Protein AF-A0A661GTE7-F1 (afdb_monomer_lite)

Sequence (43 aa):
HPDPDKALCDGPSALKLSLLEPFLQQVKAVDDLIKQMPPLDTA

Radius of gyration: 16.46 Å; chains: 1; bounding box: 29×14×47 Å

Structure (mmCIF, N/CA/C/O backbone):
data_AF-A0A661GTE7-F1
#
_entry.id   AF-A0A661GTE7-F1
#
loop_
_atom_site.group_PDB
_atom_site.id
_atom_site.type_symbol
_atom_site.label_atom_id
_atom_site.label_alt_id
_atom_site.label_comp_id
_atom_site.label_asym_id
_atom_site.label_entity_id
_atom_site.label_seq_id
_atom_site.pdbx_PDB_ins_code
_atom_site.Cartn_x
_atom_site.Cartn_y
_atom_site.Cartn_z
_atom_site.occupancy
_atom_site.B_iso_or_equiv
_atom_site.auth_seq_id
_atom_site.auth_comp_id
_atom_site.auth_asym_id
_atom_site.auth_atom_id
_atom_site.pdbx_PDB_model_num
ATOM 1 N N . HIS A 1 1 ? 7.259 1.058 -11.808 1.00 97.44 1 HIS A N 1
ATOM 2 C CA . HIS A 1 1 ? 7.653 1.060 -13.242 1.00 97.44 1 HIS A CA 1
ATOM 3 C C . HIS A 1 1 ? 7.287 -0.293 -13.867 1.00 97.44 1 HIS A C 1
ATOM 5 O O . HIS A 1 1 ? 7.266 -1.264 -13.112 1.00 97.44 1 HIS A O 1
ATOM 11 N N . PRO A 1 2 ? 6.967 -0.411 -15.175 1.00 98.00 2 PRO A N 1
ATOM 12 C CA . PRO A 1 2 ? 6.719 -1.717 -15.808 1.00 98.00 2 PRO A CA 1
ATOM 13 C C . PRO A 1 2 ? 7.896 -2.694 -15.658 1.00 98.00 2 PRO A C 1
ATOM 15 O O . PRO A 1 2 ? 7.686 -3.874 -15.404 1.00 98.00 2 PRO A O 1
ATOM 18 N N . ASP A 1 3 ? 9.122 -2.171 -15.737 1.00 98.06 3 ASP A N 1
ATOM 19 C CA . ASP A 1 3 ? 10.381 -2.913 -15.591 1.00 98.06 3 ASP A CA 1
ATOM 20 C C . ASP A 1 3 ? 11.368 -2.126 -14.699 1.00 98.06 3 ASP A C 1
ATOM 22 O O . ASP A 1 3 ? 12.050 -1.236 -15.212 1.00 98.06 3 ASP A O 1
ATOM 26 N N . PRO A 1 4 ? 11.375 -2.322 -13.365 1.00 98.38 4 PRO A N 1
ATOM 27 C CA . PRO A 1 4 ? 12.172 -1.517 -12.429 1.00 98.38 4 PRO A CA 1
ATOM 28 C C . PRO A 1 4 ? 13.663 -1.411 -12.772 1.00 98.38 4 PRO A C 1
ATOM 30 O O . PRO A 1 4 ? 14.239 -0.344 -12.582 1.00 98.38 4 PRO A O 1
ATOM 33 N N . ASP A 1 5 ? 14.252 -2.448 -13.373 1.00 98.06 5 ASP A N 1
ATOM 34 C CA . ASP A 1 5 ? 15.674 -2.482 -13.744 1.00 98.06 5 ASP A CA 1
ATOM 35 C C . ASP A 1 5 ? 16.026 -1.497 -14.874 1.00 98.06 5 ASP A C 1
ATOM 37 O O . ASP A 1 5 ? 17.189 -1.147 -15.064 1.00 98.06 5 ASP A O 1
ATOM 41 N N . LYS A 1 6 ? 15.020 -1.018 -15.620 1.00 98.25 6 LYS A N 1
ATOM 42 C CA . LYS A 1 6 ? 15.168 -0.008 -16.683 1.00 98.25 6 LYS A CA 1
ATOM 43 C C . LYS A 1 6 ? 14.739 1.397 -16.265 1.00 98.25 6 LYS A C 1
ATOM 45 O O . LYS A 1 6 ? 14.697 2.292 -17.110 1.00 98.25 6 LYS A O 1
ATOM 50 N N . ALA A 1 7 ? 14.362 1.606 -15.006 1.00 98.00 7 ALA A N 1
ATOM 51 C CA . ALA A 1 7 ? 14.015 2.942 -14.540 1.00 98.00 7 ALA A CA 1
ATOM 52 C C . ALA A 1 7 ? 15.251 3.861 -14.591 1.00 98.00 7 ALA A C 1
ATOM 54 O O . ALA A 1 7 ? 16.336 3.474 -14.164 1.00 98.00 7 ALA A O 1
ATOM 55 N N . LEU A 1 8 ? 15.084 5.090 -15.093 1.00 98.19 8 LEU A N 1
ATOM 56 C CA . LEU A 1 8 ? 16.182 6.062 -15.229 1.00 98.19 8 LEU A CA 1
ATOM 57 C C . LEU A 1 8 ? 16.731 6.555 -13.877 1.00 98.19 8 LEU A C 1
ATOM 59 O O . LEU A 1 8 ? 17.851 7.049 -13.812 1.00 98.19 8 LEU A O 1
ATOM 63 N N . CYS A 1 9 ? 15.935 6.441 -12.813 1.00 97.94 9 CYS A N 1
ATOM 64 C CA . CYS A 1 9 ? 16.282 6.778 -11.436 1.00 97.94 9 CYS A CA 1
ATOM 65 C C . CYS A 1 9 ? 15.456 5.890 -10.489 1.00 97.94 9 CYS A C 1
ATOM 67 O O . CYS A 1 9 ? 14.332 5.516 -10.831 1.00 97.94 9 CYS A O 1
ATOM 69 N N . ASP A 1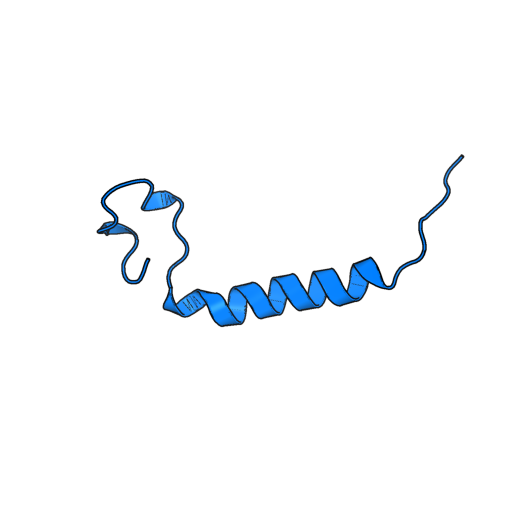 10 ? 16.017 5.539 -9.328 1.00 97.88 10 ASP A N 1
ATOM 70 C CA . ASP A 1 10 ? 15.360 4.813 -8.223 1.00 97.88 10 ASP A CA 1
ATOM 71 C C . ASP A 1 10 ? 14.684 3.470 -8.574 1.00 97.88 10 ASP A C 1
ATOM 73 O O . ASP A 1 10 ? 13.773 3.011 -7.881 1.00 97.88 10 ASP A O 1
ATOM 77 N N . GLY A 1 11 ? 15.166 2.788 -9.618 1.00 98.12 11 GLY A N 1
ATOM 78 C CA . GLY A 1 11 ? 14.707 1.453 -10.023 1.00 98.12 11 GLY A CA 1
ATOM 79 C C . GLY A 1 11 ? 14.681 0.404 -8.902 1.00 98.12 11 GLY A C 1
ATOM 80 O O . GLY A 1 11 ? 13.640 -0.229 -8.725 1.00 98.12 11 GLY A O 1
ATOM 81 N N . PRO A 1 12 ? 15.745 0.254 -8.084 1.00 98.12 12 PRO A N 1
ATOM 82 C CA . PRO A 1 12 ? 15.776 -0.721 -6.988 1.00 98.12 12 PRO A CA 1
ATOM 83 C C . PRO A 1 12 ? 14.668 -0.546 -5.937 1.00 98.12 12 PRO A C 1
ATOM 85 O O . PRO A 1 12 ? 14.301 -1.512 -5.272 1.00 98.12 12 PRO A O 1
ATOM 88 N N . SER A 1 13 ? 14.118 0.664 -5.804 1.00 98.00 13 SER A N 1
ATOM 89 C CA . SER A 1 13 ? 13.028 0.980 -4.871 1.00 98.00 13 SER A CA 1
ATOM 90 C C . SER A 1 13 ? 11.646 0.962 -5.540 1.00 98.00 13 SER A C 1
ATOM 92 O O . SER A 1 13 ? 10.626 1.104 -4.864 1.00 98.00 13 SER A O 1
ATOM 94 N N . ALA A 1 14 ? 11.575 0.813 -6.867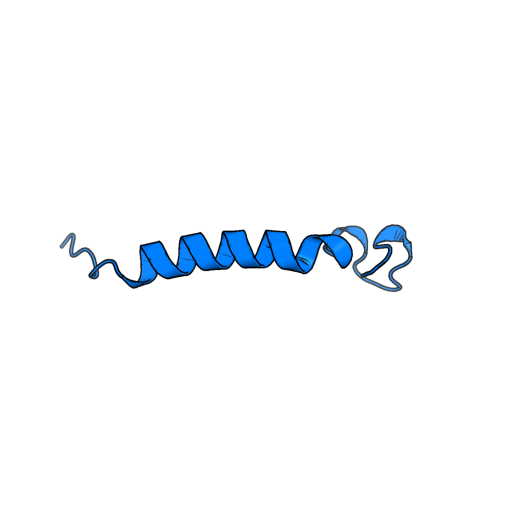 1.00 98.25 14 ALA A N 1
ATOM 95 C CA . ALA A 1 14 ? 10.327 0.908 -7.608 1.00 98.25 14 ALA A CA 1
ATOM 96 C C . ALA A 1 14 ? 9.537 -0.409 -7.578 1.00 98.25 14 ALA A C 1
ATOM 98 O O . ALA A 1 14 ? 9.981 -1.446 -8.072 1.00 98.25 14 ALA A O 1
ATOM 99 N N . LEU A 1 15 ? 8.285 -0.343 -7.118 1.00 98.19 15 LEU A N 1
ATOM 100 C CA . LEU A 1 15 ? 7.334 -1.444 -7.270 1.00 98.19 15 LEU A CA 1
ATOM 101 C C . LEU A 1 15 ? 7.077 -1.730 -8.765 1.00 98.19 15 LEU A C 1
ATOM 103 O O . LEU A 1 15 ? 6.890 -0.811 -9.582 1.00 98.19 15 LEU A O 1
ATOM 107 N N . LYS A 1 16 ? 7.034 -3.019 -9.129 1.00 98.50 16 LYS A N 1
ATOM 108 C CA . LYS A 1 16 ? 6.594 -3.462 -10.462 1.00 98.50 16 LYS A CA 1
ATOM 109 C C . LYS A 1 16 ? 5.153 -3.018 -10.695 1.00 98.50 16 LYS A C 1
ATOM 111 O O . LYS A 1 16 ? 4.282 -3.299 -9.878 1.00 98.50 16 LYS A O 1
ATOM 116 N N . LEU A 1 17 ? 4.890 -2.361 -11.826 1.00 98.56 17 LEU A N 1
ATOM 117 C CA . LEU A 1 17 ? 3.570 -1.781 -12.109 1.00 98.56 17 LEU A CA 1
ATOM 118 C C . LEU A 1 17 ? 2.453 -2.836 -12.123 1.00 98.56 17 LEU A C 1
ATOM 120 O O . LEU A 1 17 ? 1.359 -2.569 -11.642 1.00 98.56 17 LEU A O 1
ATOM 124 N N . SER A 1 18 ? 2.745 -4.047 -12.603 1.00 98.62 18 SER A N 1
ATOM 125 C CA . SER A 1 18 ? 1.799 -5.170 -12.610 1.00 98.62 18 SER A CA 1
ATOM 126 C C . SER A 1 18 ? 1.375 -5.644 -11.216 1.00 98.62 18 SER A C 1
ATOM 128 O O . SER A 1 18 ? 0.374 -6.340 -11.094 1.00 98.62 18 SER A O 1
ATOM 130 N N . LEU A 1 19 ? 2.117 -5.281 -10.168 1.00 98.56 19 LEU A N 1
ATOM 131 C CA . LEU A 1 19 ? 1.817 -5.647 -8.784 1.00 98.56 19 LEU A CA 1
ATOM 132 C C . LEU A 1 19 ? 1.080 -4.538 -8.025 1.00 98.56 19 LEU A C 1
ATOM 134 O O . LEU A 1 19 ? 0.774 -4.716 -6.849 1.00 98.56 19 LEU A O 1
ATOM 138 N N . LEU A 1 20 ? 0.801 -3.398 -8.665 1.00 98.75 20 LEU A N 1
ATOM 139 C CA . LEU A 1 20 ? 0.227 -2.239 -7.986 1.00 98.75 20 LEU A CA 1
ATOM 140 C C . LEU A 1 20 ? -1.152 -2.542 -7.389 1.00 98.75 20 LEU A C 1
ATOM 142 O O . LEU A 1 20 ? -1.390 -2.238 -6.227 1.00 98.75 20 LEU A O 1
ATOM 146 N N . GLU A 1 21 ? -2.045 -3.161 -8.158 1.00 98.69 21 GLU A N 1
ATOM 147 C CA . GLU A 1 21 ? -3.397 -3.483 -7.693 1.00 98.69 21 GLU A CA 1
ATOM 148 C C . GLU A 1 21 ? -3.408 -4.426 -6.475 1.00 98.69 21 GLU 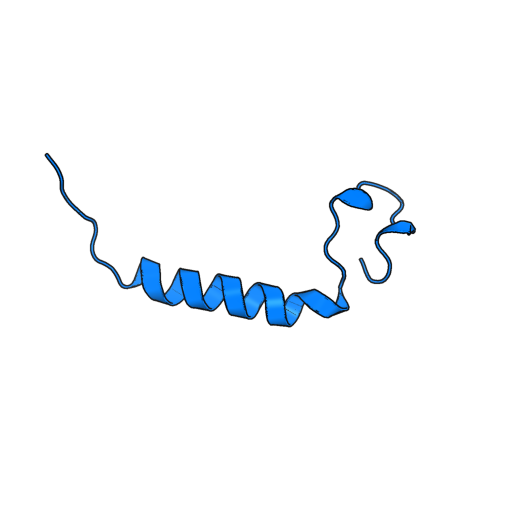A C 1
ATOM 150 O O . GLU A 1 21 ? -3.953 -4.024 -5.444 1.00 98.69 21 GLU A O 1
ATOM 155 N N . PRO A 1 22 ? -2.779 -5.621 -6.507 1.00 98.62 22 PRO A N 1
ATOM 156 C CA . PRO A 1 22 ? -2.774 -6.500 -5.338 1.00 98.62 22 PRO A CA 1
ATOM 157 C C . PRO A 1 22 ? -2.046 -5.882 -4.135 1.00 98.62 22 PRO A C 1
ATOM 159 O O . PRO A 1 22 ? -2.447 -6.117 -2.997 1.00 98.62 22 PRO A O 1
ATOM 162 N N . PHE A 1 23 ? -1.018 -5.054 -4.357 1.00 98.88 23 PHE A N 1
ATOM 163 C CA . PHE A 1 23 ? -0.366 -4.306 -3.280 1.00 98.88 23 PHE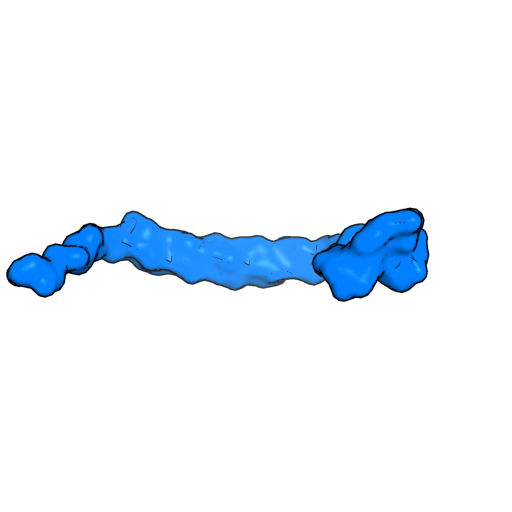 A CA 1
ATOM 164 C C . PHE A 1 23 ? -1.338 -3.324 -2.610 1.00 98.88 23 PHE A C 1
ATOM 166 O O . PHE A 1 23 ? -1.492 -3.333 -1.389 1.00 98.88 23 PHE A O 1
ATOM 173 N N . LEU A 1 24 ? -2.040 -2.506 -3.399 1.00 98.88 24 LEU A N 1
ATOM 174 C CA . LEU A 1 24 ? -2.991 -1.527 -2.872 1.00 98.88 24 LEU A CA 1
ATOM 175 C C . LEU A 1 24 ? -4.197 -2.186 -2.200 1.00 98.88 24 LEU A C 1
ATOM 177 O O . LEU A 1 24 ? -4.683 -1.661 -1.204 1.00 98.88 24 LEU A O 1
ATOM 181 N N . GLN A 1 25 ? -4.654 -3.343 -2.685 1.00 98.88 25 GLN A N 1
ATOM 182 C CA . GLN A 1 25 ? -5.704 -4.120 -2.020 1.00 98.88 25 GLN A CA 1
ATOM 183 C C . GLN A 1 25 ? -5.293 -4.535 -0.600 1.00 98.88 25 GLN A C 1
ATOM 185 O O . GLN A 1 25 ? -6.092 -4.410 0.326 1.00 98.88 25 GLN A O 1
ATOM 190 N N . GLN A 1 26 ? -4.042 -4.965 -0.404 1.00 98.88 26 GLN A N 1
ATOM 191 C CA . GLN A 1 26 ? -3.525 -5.313 0.924 1.00 98.88 26 GLN A CA 1
ATOM 192 C C . GLN A 1 26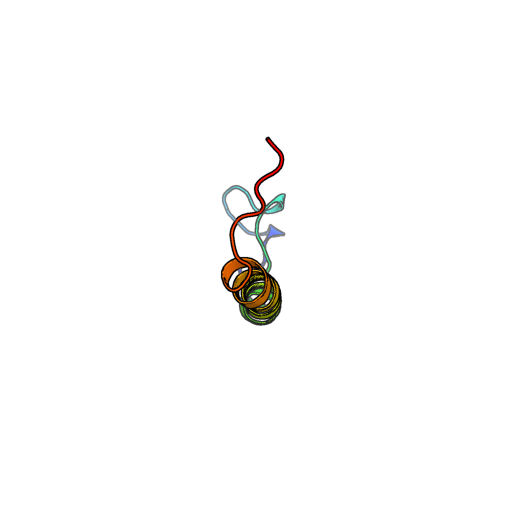 ? -3.412 -4.082 1.829 1.00 98.88 26 GLN A C 1
ATOM 194 O O . GLN A 1 26 ? -3.876 -4.118 2.968 1.00 98.88 26 GLN A O 1
ATOM 199 N N . VAL A 1 27 ? -2.856 -2.979 1.314 1.00 98.88 27 VAL A N 1
ATOM 200 C CA . VAL A 1 27 ? -2.762 -1.710 2.057 1.00 98.88 27 VAL A CA 1
ATOM 201 C C . VAL A 1 27 ? -4.150 -1.231 2.480 1.00 98.88 27 VAL A C 1
ATOM 203 O O . VAL A 1 27 ? -4.345 -0.867 3.637 1.00 98.88 27 VAL A O 1
ATOM 206 N N . LYS A 1 28 ? -5.131 -1.290 1.572 1.00 98.81 28 LYS A N 1
ATOM 207 C CA . LYS A 1 28 ? -6.511 -0.895 1.852 1.00 98.81 28 LYS A CA 1
ATOM 208 C C . LYS A 1 28 ? -7.160 -1.787 2.910 1.00 98.81 28 LYS A C 1
ATOM 210 O O . LYS A 1 28 ? -7.826 -1.262 3.786 1.00 98.81 28 LYS A O 1
ATOM 215 N N . ALA A 1 29 ? -6.963 -3.104 2.864 1.00 98.81 29 ALA A N 1
ATOM 216 C CA . ALA A 1 29 ? -7.543 -4.008 3.860 1.00 98.81 29 ALA A CA 1
ATOM 217 C C . ALA A 1 29 ? -7.035 -3.709 5.281 1.00 98.81 29 ALA A C 1
ATOM 219 O O . ALA A 1 29 ? -7.812 -3.729 6.235 1.00 98.81 29 ALA A O 1
ATOM 220 N N . VAL A 1 30 ? -5.742 -3.389 5.415 1.00 98.81 30 VAL A N 1
ATOM 221 C CA . VAL A 1 30 ? -5.168 -2.936 6.689 1.00 98.81 30 VAL A CA 1
ATOM 222 C C . VAL A 1 30 ? -5.743 -1.576 7.083 1.00 98.81 30 VAL A C 1
ATOM 224 O O . VAL A 1 30 ? -6.160 -1.417 8.226 1.00 98.81 30 VAL A O 1
ATOM 227 N N . ASP A 1 31 ? -5.804 -0.620 6.152 1.00 98.81 31 ASP A N 1
ATOM 228 C CA . ASP A 1 31 ? -6.353 0.720 6.393 1.00 98.81 31 ASP A CA 1
ATOM 229 C C . ASP A 1 31 ? -7.812 0.670 6.869 1.00 98.81 31 ASP A C 1
ATOM 231 O O . ASP A 1 31 ? -8.134 1.213 7.924 1.00 98.81 31 ASP A O 1
ATOM 235 N N . ASP A 1 32 ? -8.672 -0.054 6.151 1.00 98.81 32 ASP A N 1
ATOM 236 C CA . ASP A 1 32 ? -10.087 -0.221 6.479 1.00 98.81 32 ASP A CA 1
ATOM 237 C C . ASP A 1 32 ? -10.270 -0.799 7.889 1.00 98.81 32 ASP A C 1
ATOM 239 O O . ASP A 1 32 ? -11.143 -0.344 8.627 1.00 98.81 32 ASP A O 1
ATOM 243 N N . LEU A 1 33 ? -9.443 -1.780 8.275 1.00 98.50 33 LEU A N 1
ATOM 244 C CA . LEU A 1 33 ? -9.490 -2.395 9.600 1.00 98.50 33 LEU A CA 1
ATOM 245 C C . LEU A 1 33 ? -9.080 -1.402 10.692 1.00 98.50 33 LEU A C 1
ATOM 247 O O . LEU A 1 33 ? -9.831 -1.177 11.640 1.00 98.50 33 LEU A O 1
ATOM 251 N N . ILE A 1 34 ? -7.891 -0.807 10.577 1.00 98.25 34 ILE A N 1
ATOM 252 C CA . ILE A 1 34 ? -7.333 0.009 11.664 1.00 98.25 34 ILE A CA 1
ATOM 253 C C . ILE A 1 34 ? -8.079 1.333 11.830 1.00 98.25 34 ILE A C 1
ATOM 255 O O . ILE A 1 34 ? -8.176 1.844 12.940 1.00 98.25 34 ILE A O 1
ATOM 259 N N . LYS A 1 35 ? -8.634 1.895 10.749 1.00 98.12 35 LYS A N 1
ATOM 260 C CA . LYS A 1 35 ? -9.350 3.179 10.792 1.00 98.12 35 LYS A CA 1
ATOM 261 C C . LYS A 1 35 ? -10.751 3.069 11.389 1.00 98.12 35 LYS A C 1
ATOM 263 O O . LYS A 1 35 ? -11.317 4.090 11.766 1.00 98.12 35 LYS A O 1
ATOM 268 N N . GLN A 1 36 ? -11.300 1.860 11.500 1.00 97.94 36 GLN A N 1
ATOM 269 C CA . GLN A 1 36 ? -12.552 1.604 12.219 1.00 97.94 36 GLN A CA 1
ATOM 270 C C . GLN A 1 36 ? -12.349 1.454 13.732 1.00 97.94 36 GLN A C 1
ATOM 272 O O . GLN A 1 36 ? -13.321 1.491 14.486 1.00 97.94 36 GLN A O 1
ATOM 277 N N . MET A 1 37 ? -11.109 1.277 14.194 1.00 98.12 37 MET A N 1
ATOM 278 C CA . MET A 1 37 ? -10.819 1.133 15.616 1.00 98.12 37 MET A CA 1
ATOM 279 C C . MET A 1 37 ? -10.886 2.502 16.313 1.00 98.12 37 MET A C 1
ATOM 281 O O . MET A 1 37 ? -10.326 3.474 15.801 1.00 98.12 37 MET A O 1
ATOM 285 N N . PRO A 1 38 ? -11.538 2.613 17.486 1.00 97.25 38 PRO A N 1
ATOM 286 C CA . PRO A 1 38 ? -11.459 3.830 18.281 1.00 97.25 38 PRO A CA 1
ATOM 287 C C . PRO A 1 38 ? -10.020 4.045 18.782 1.00 97.25 38 PRO A C 1
ATOM 289 O O . PRO A 1 38 ? -9.285 3.069 18.966 1.00 97.25 38 PRO A O 1
ATOM 292 N N . PRO A 1 39 ? -9.607 5.298 19.045 1.00 96.56 39 PRO A N 1
ATOM 293 C CA . PRO A 1 39 ? -8.336 5.569 19.704 1.00 96.56 39 PRO A CA 1
ATOM 294 C C . PRO A 1 39 ? -8.230 4.806 21.029 1.00 96.56 39 PRO A C 1
ATOM 296 O O . PRO A 1 39 ? -9.187 4.762 21.804 1.00 96.56 39 PRO A O 1
ATOM 299 N N . LEU A 1 40 ? -7.064 4.217 21.285 1.00 96.44 40 LEU A N 1
ATOM 300 C CA . LEU A 1 40 ? -6.765 3.567 22.556 1.00 96.44 40 LEU A CA 1
ATOM 301 C C . LEU A 1 40 ? -6.154 4.597 23.514 1.00 96.44 40 LEU A C 1
ATOM 303 O O . LEU A 1 40 ? -5.084 5.129 23.225 1.00 96.44 40 LEU A O 1
ATOM 307 N N . ASP A 1 41 ? -6.827 4.861 24.634 1.00 95.00 41 ASP A N 1
ATOM 308 C CA . ASP A 1 41 ? -6.282 5.667 25.731 1.00 95.00 41 ASP A CA 1
ATOM 309 C C . ASP A 1 41 ? -5.521 4.763 26.712 1.00 95.00 41 ASP A C 1
ATOM 311 O O . ASP A 1 41 ? -6.033 3.726 27.139 1.00 95.00 41 ASP A O 1
ATOM 315 N N . THR A 1 42 ? -4.282 5.133 27.024 1.00 95.81 42 THR A N 1
ATOM 316 C CA . THR A 1 42 ? -3.372 4.369 27.890 1.00 95.81 42 THR A CA 1
ATOM 317 C C . THR A 1 42 ? -2.782 5.2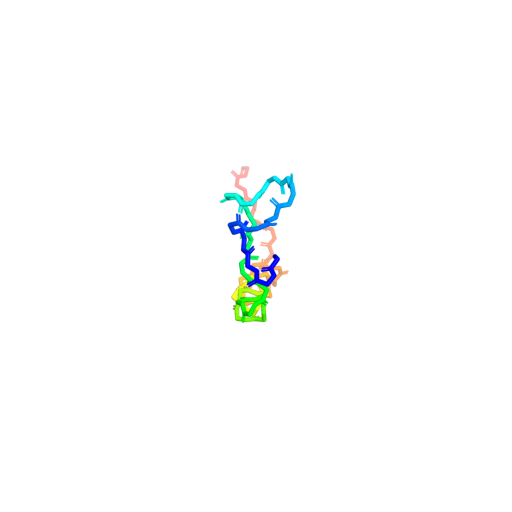18 29.018 1.00 95.81 42 THR A C 1
ATOM 319 O O . THR A 1 42 ? -1.761 4.821 29.584 1.00 95.81 42 THR A O 1
ATOM 322 N N . ALA A 1 43 ? -3.344 6.407 29.265 1.00 89.75 43 ALA A N 1
ATOM 323 C CA . ALA A 1 43 ? -2.927 7.304 30.342 1.00 89.75 43 ALA A CA 1
ATOM 324 C C . ALA A 1 43 ? -3.338 6.799 31.736 1.00 89.75 43 ALA A C 1
ATOM 326 O O . ALA A 1 43 ? -4.347 6.065 31.848 1.00 89.75 43 ALA A O 1
#

pLDDT: mean 97.94, std 1.51, range [89.75, 98.88]

Foldseek 3Di:
DCQLVPDPPDSVVDDHPVCVVVVVVVVVVVVVVVVPDDDDDDD

Secondary structure (DSSP, 8-state):
--SGGG-SS-GGGPPPGGGHHHHHHHHHHHHHHHHTSPPPP--